Protein AF-A0A7S2DW41-F1 (afdb_monomer_lite)

Foldseek 3Di:
DDCVVPHDDDPQVVVVVVVAAEAEAEECPPHCPSVVVVVVVQVVDDPHHYDYHYDYWQLPQQPPDTNHPVSPPDDSDLNSQLRSCVSVVHHSPDDPDDDVVNVVVVVVVVVVVVVVVVVVVVVLVVVCVVPVPVNVVD

Structure (mmCIF, N/CA/C/O backbone):
data_AF-A0A7S2DW41-F1
#
_entry.id   AF-A0A7S2DW41-F1
#
loop_
_atom_site.group_PDB
_atom_site.id
_atom_site.type_symbol
_atom_site.label_atom_id
_atom_site.label_alt_id
_atom_site.label_comp_id
_atom_site.label_asym_id
_atom_site.label_entity_id
_atom_site.label_seq_id
_atom_site.pdbx_PDB_ins_code
_atom_site.Cartn_x
_atom_site.Cartn_y
_atom_site.Cartn_z
_atom_site.occupancy
_atom_site.B_iso_or_equiv
_atom_site.auth_seq_id
_atom_site.auth_comp_id
_atom_site.auth_asym_id
_atom_site.auth_atom_id
_atom_site.pdbx_PDB_model_num
ATOM 1 N N . GLY A 1 1 ? 16.309 -13.817 -5.481 1.00 84.25 1 GLY A N 1
ATOM 2 C CA . GLY A 1 1 ? 15.855 -14.699 -6.573 1.00 84.25 1 GLY A CA 1
ATOM 3 C C . GLY A 1 1 ? 14.344 -14.813 -6.527 1.00 84.25 1 GLY A C 1
ATOM 4 O O . GLY A 1 1 ? 13.749 -14.084 -5.736 1.00 84.25 1 GLY A O 1
ATOM 5 N N . PRO A 1 2 ? 13.730 -15.671 -7.356 1.00 93.75 2 PRO A N 1
ATOM 6 C CA . PRO A 1 2 ? 12.303 -15.971 -7.258 1.00 93.75 2 PRO A CA 1
ATOM 7 C C . PRO A 1 2 ? 11.954 -16.601 -5.900 1.00 93.75 2 PRO A C 1
ATOM 9 O O . PRO A 1 2 ? 12.823 -17.140 -5.211 1.00 93.75 2 PRO A O 1
ATOM 12 N N . THR A 1 3 ? 10.691 -16.473 -5.486 1.00 95.31 3 THR A N 1
ATOM 13 C CA . THR A 1 3 ? 10.217 -16.972 -4.184 1.00 95.31 3 THR A CA 1
ATOM 14 C C . THR A 1 3 ? 10.189 -18.494 -4.114 1.00 95.31 3 THR A C 1
ATOM 16 O O . THR A 1 3 ? 10.349 -19.044 -3.034 1.00 95.31 3 THR A O 1
ATOM 19 N N . ASP A 1 4 ? 10.044 -19.183 -5.244 1.00 95.69 4 ASP A N 1
ATOM 20 C CA . ASP A 1 4 ? 10.012 -20.650 -5.329 1.00 95.69 4 ASP A CA 1
ATOM 21 C C . ASP A 1 4 ? 11.285 -21.345 -4.812 1.00 95.69 4 ASP A C 1
ATOM 23 O O . ASP A 1 4 ? 11.237 -22.516 -4.442 1.00 95.69 4 ASP A O 1
ATOM 27 N N . LEU A 1 5 ? 12.395 -20.612 -4.700 1.00 96.94 5 LEU A N 1
ATOM 28 C CA . LEU A 1 5 ? 13.639 -21.087 -4.096 1.00 96.94 5 LEU A CA 1
ATOM 29 C C . LEU A 1 5 ? 13.512 -21.411 -2.601 1.00 96.94 5 LEU A C 1
ATOM 31 O O . LEU A 1 5 ? 14.295 -22.208 -2.090 1.00 96.94 5 LEU A O 1
ATOM 35 N N . SER A 1 6 ? 12.587 -20.774 -1.880 1.00 97.44 6 SER A N 1
ATOM 36 C CA . SER A 1 6 ? 12.475 -20.939 -0.421 1.00 97.44 6 SER A CA 1
ATOM 37 C C . SER A 1 6 ? 11.068 -20.761 0.153 1.00 97.44 6 SER A C 1
ATOM 39 O O . SER A 1 6 ? 10.874 -20.944 1.353 1.00 97.44 6 SER A O 1
ATOM 41 N N . PHE A 1 7 ? 10.082 -20.406 -0.669 1.00 97.88 7 PHE A N 1
ATOM 42 C CA . PHE A 1 7 ? 8.738 -20.056 -0.231 1.00 97.88 7 PHE A CA 1
ATOM 43 C C . PHE A 1 7 ? 7.691 -20.398 -1.302 1.00 97.88 7 PHE A C 1
ATOM 45 O O . PHE A 1 7 ? 7.454 -19.640 -2.246 1.00 97.88 7 PHE A O 1
ATOM 52 N N . THR A 1 8 ? 7.060 -21.562 -1.141 1.00 97.88 8 THR A N 1
ATOM 53 C CA . THR A 1 8 ? 6.126 -22.167 -2.112 1.00 97.88 8 THR A CA 1
ATOM 54 C C . THR A 1 8 ? 4.752 -22.502 -1.524 1.00 97.88 8 THR A C 1
ATOM 56 O O . THR A 1 8 ? 3.931 -23.127 -2.192 1.00 97.88 8 THR A O 1
ATOM 59 N N . GLU A 1 9 ? 4.481 -22.110 -0.278 1.00 97.75 9 GLU A N 1
ATOM 60 C CA . GLU A 1 9 ? 3.199 -22.386 0.372 1.00 97.75 9 GLU A CA 1
ATOM 61 C C . GLU A 1 9 ? 2.024 -21.629 -0.265 1.00 97.75 9 GLU A C 1
ATOM 63 O O . GLU A 1 9 ? 2.166 -20.546 -0.842 1.00 97.75 9 GLU A O 1
ATOM 68 N N . ASP A 1 10 ? 0.818 -22.164 -0.077 1.00 98.00 10 ASP A N 1
ATOM 69 C CA . ASP A 1 10 ? -0.400 -21.411 -0.342 1.00 98.00 10 ASP A CA 1
ATOM 70 C C . ASP A 1 10 ? -0.736 -20.523 0.863 1.00 98.00 10 ASP A C 1
ATOM 72 O O . ASP A 1 10 ? -1.435 -20.917 1.800 1.00 98.00 10 ASP A O 1
ATOM 76 N N . VAL A 1 11 ? -0.233 -19.288 0.811 1.00 98.19 11 VAL A N 1
ATOM 77 C CA . VAL A 1 11 ? -0.520 -18.248 1.810 1.00 98.19 11 VAL A CA 1
ATOM 78 C C . VAL A 1 11 ? -2.028 -18.041 1.979 1.00 98.19 11 VAL A C 1
ATOM 80 O O . VAL A 1 11 ? -2.493 -17.849 3.096 1.00 98.19 11 VAL A O 1
ATOM 83 N N . GLY A 1 12 ? -2.808 -18.106 0.895 1.00 98.06 12 GLY A N 1
ATOM 84 C CA . GLY A 1 12 ? -4.257 -17.926 0.968 1.00 98.06 12 GLY A CA 1
ATOM 85 C C . GLY A 1 12 ? -4.892 -19.022 1.817 1.00 98.06 12 GLY A C 1
ATOM 86 O O . GLY A 1 12 ? -5.565 -18.726 2.799 1.00 98.06 12 GLY A O 1
ATOM 87 N N . LYS A 1 13 ? -4.579 -20.286 1.518 1.00 98.56 13 LYS A N 1
ATOM 88 C CA . LYS A 1 13 ? -5.072 -21.439 2.291 1.00 98.56 13 LYS A CA 1
ATOM 89 C C . LYS A 1 13 ? -4.618 -21.411 3.747 1.00 98.56 13 LYS A C 1
ATOM 91 O O . LYS A 1 13 ? -5.405 -21.737 4.633 1.00 98.56 13 LYS A O 1
ATOM 96 N N . ARG A 1 14 ? -3.380 -20.984 4.019 1.00 98.69 14 ARG A N 1
ATOM 97 C CA . ARG A 1 14 ? -2.888 -20.829 5.396 1.00 98.69 14 ARG A CA 1
ATOM 98 C C . ARG A 1 14 ? -3.712 -19.805 6.185 1.00 98.69 14 ARG A C 1
ATOM 100 O O . ARG A 1 14 ? -4.069 -20.075 7.326 1.00 98.69 14 ARG A O 1
ATOM 107 N N . TYR A 1 15 ? -4.050 -18.666 5.583 1.00 98.75 15 TYR A N 1
ATOM 108 C CA . TYR A 1 15 ? -4.871 -17.641 6.237 1.00 98.75 15 TYR A CA 1
ATOM 109 C C . TYR A 1 15 ? -6.352 -18.029 6.344 1.00 98.75 15 TYR A C 1
ATOM 111 O O . TYR A 1 15 ? -6.971 -17.761 7.374 1.00 98.75 15 TYR A O 1
ATOM 119 N N . GLU A 1 16 ? -6.908 -18.726 5.348 1.00 98.62 16 GLU A N 1
ATOM 120 C CA . GLU A 1 16 ? -8.243 -19.334 5.456 1.00 98.62 16 GLU A CA 1
ATOM 121 C C . GLU A 1 16 ? -8.319 -20.274 6.671 1.00 98.62 16 GLU A C 1
ATOM 123 O O . GLU A 1 16 ? -9.281 -20.216 7.435 1.00 98.62 16 GLU A O 1
ATOM 128 N N . ALA A 1 17 ? -7.282 -21.089 6.904 1.00 98.69 17 ALA A N 1
ATOM 129 C CA . ALA A 1 17 ? -7.211 -21.995 8.053 1.00 98.69 17 ALA A CA 1
ATOM 130 C C . ALA A 1 17 ? -7.148 -21.262 9.407 1.00 98.69 17 ALA A C 1
ATOM 132 O O . ALA A 1 17 ? -7.626 -21.786 10.410 1.00 98.69 17 ALA A O 1
ATOM 133 N N . TYR A 1 18 ? -6.613 -20.038 9.444 1.00 98.62 18 TYR A N 1
ATOM 134 C CA . TYR A 1 18 ? -6.667 -19.163 10.623 1.00 98.62 18 TYR A CA 1
ATOM 135 C C . TYR A 1 18 ? -8.033 -18.488 10.819 1.00 98.62 18 TYR A C 1
ATOM 137 O O . TYR A 1 18 ? -8.202 -17.715 11.759 1.00 98.62 18 TYR A O 1
ATOM 145 N N . GLY A 1 19 ? -8.999 -18.732 9.930 1.00 98.56 19 GLY A N 1
ATOM 146 C CA . GLY A 1 19 ? -10.323 -18.122 9.976 1.00 98.56 19 GLY A CA 1
ATOM 147 C C . GLY A 1 19 ? -10.384 -16.706 9.400 1.00 98.56 19 GLY A C 1
ATOM 148 O O . GLY A 1 19 ? -11.355 -16.001 9.663 1.00 98.56 19 GLY A O 1
ATOM 149 N N . TRP A 1 20 ? -9.386 -16.277 8.620 1.00 98.81 20 TRP A N 1
ATOM 150 C CA . TRP A 1 20 ? -9.399 -14.967 7.965 1.00 98.81 20 TRP A CA 1
ATOM 151 C C . TRP A 1 20 ? -10.310 -14.973 6.734 1.00 98.81 20 TRP A C 1
ATOM 153 O O . TRP A 1 20 ? -10.459 -15.989 6.051 1.00 98.81 20 TRP A O 1
ATOM 163 N N . GLN A 1 21 ? -10.873 -13.814 6.397 1.00 98.75 21 GLN A N 1
ATOM 164 C CA . GLN A 1 21 ? -11.361 -13.574 5.043 1.00 98.75 21 GLN A CA 1
ATOM 165 C C . GLN A 1 21 ? -10.148 -13.407 4.118 1.00 98.75 21 GLN A C 1
ATOM 167 O O . GLN A 1 21 ? -9.255 -12.599 4.382 1.00 98.75 21 GLN A O 1
ATOM 172 N N . VAL A 1 22 ? -10.108 -14.164 3.023 1.00 98.50 22 VAL A N 1
ATOM 173 C CA . VAL A 1 22 ? -9.038 -14.078 2.025 1.00 98.50 22 VAL A CA 1
ATOM 174 C C . VAL A 1 22 ? -9.622 -13.551 0.725 1.00 98.50 22 VAL A C 1
ATOM 176 O O . VAL A 1 22 ? -10.440 -14.209 0.087 1.00 98.50 22 VAL A O 1
ATOM 179 N N . LEU A 1 23 ? -9.196 -12.355 0.328 1.00 98.25 23 LEU A N 1
ATOM 180 C CA . LEU A 1 23 ? -9.559 -11.739 -0.945 1.00 98.25 23 LEU A CA 1
ATOM 181 C C . LEU A 1 23 ? -8.336 -11.749 -1.857 1.00 98.25 23 LEU A C 1
ATOM 183 O O . LEU A 1 23 ? -7.220 -11.502 -1.406 1.00 98.25 23 LEU A O 1
ATOM 187 N N . THR A 1 24 ? -8.528 -12.023 -3.144 1.00 96.50 24 THR A N 1
ATOM 188 C CA . THR A 1 24 ? -7.443 -11.968 -4.129 1.00 96.50 24 THR A CA 1
ATOM 189 C C . THR A 1 24 ? -7.758 -10.905 -5.162 1.00 96.50 24 THR A C 1
ATOM 191 O O . THR A 1 24 ? -8.810 -10.939 -5.795 1.00 96.50 24 THR A O 1
ATOM 194 N N . VAL A 1 25 ? -6.827 -9.975 -5.338 1.00 95.19 25 VAL A N 1
ATOM 195 C CA . VAL A 1 25 ? -6.841 -8.997 -6.421 1.00 95.19 25 VAL A CA 1
ATOM 196 C C . VAL A 1 25 ? -5.751 -9.413 -7.397 1.00 95.19 25 VAL A C 1
ATOM 198 O O . VAL A 1 25 ? -4.615 -9.678 -6.995 1.00 95.19 25 VAL A O 1
ATOM 201 N N . GLY A 1 26 ? -6.128 -9.533 -8.669 1.00 88.12 26 GLY A N 1
ATOM 202 C CA . GLY A 1 26 ? -5.207 -9.853 -9.750 1.00 88.12 26 GLY A CA 1
ATOM 203 C C . GLY A 1 26 ? -4.265 -8.691 -10.054 1.00 88.12 26 GLY A C 1
ATOM 204 O O . GLY A 1 26 ? -3.749 -8.033 -9.153 1.00 88.12 26 GLY A O 1
ATOM 205 N N . ASP A 1 27 ? -4.039 -8.457 -11.340 1.00 82.56 27 ASP A N 1
ATOM 206 C CA . ASP A 1 27 ? -3.182 -7.371 -11.791 1.00 82.56 27 ASP A CA 1
ATOM 207 C C . ASP A 1 27 ? -3.826 -5.996 -11.533 1.00 82.56 27 ASP A C 1
ATOM 209 O O . ASP A 1 27 ? -4.966 -5.743 -11.922 1.00 82.56 27 ASP A O 1
ATOM 213 N N . VAL A 1 28 ? -3.078 -5.108 -10.878 1.00 85.62 28 VAL A N 1
ATOM 214 C CA . VAL A 1 28 ? -3.469 -3.716 -10.594 1.00 85.62 28 VAL A CA 1
ATOM 215 C C . VAL A 1 28 ? -2.763 -2.706 -11.504 1.00 85.62 28 VAL A C 1
ATOM 217 O O . VAL A 1 28 ? -2.999 -1.504 -11.389 1.00 85.62 28 VAL A O 1
ATOM 220 N N . ALA A 1 29 ? -1.918 -3.176 -12.423 1.00 78.00 29 ALA A N 1
ATOM 221 C CA . ALA A 1 29 ? -1.139 -2.355 -13.343 1.00 78.00 29 ALA A CA 1
ATOM 222 C C . ALA A 1 29 ? -1.991 -1.414 -14.207 1.00 78.00 29 ALA A C 1
ATOM 224 O O . ALA A 1 29 ? -1.564 -0.306 -14.524 1.00 78.00 29 ALA A O 1
ATOM 225 N N . ASN A 1 30 ? -3.210 -1.840 -14.553 1.00 75.00 30 ASN A N 1
ATOM 226 C CA . ASN A 1 30 ? -4.126 -1.102 -15.425 1.00 75.00 30 ASN A CA 1
ATOM 227 C C . ASN A 1 30 ? -5.293 -0.443 -14.670 1.00 75.00 30 ASN A C 1
ATOM 229 O O . ASN A 1 30 ? -6.244 0.038 -15.287 1.00 75.00 30 ASN A O 1
ATOM 233 N N . GLY A 1 31 ? -5.249 -0.417 -13.333 1.00 83.31 31 GLY A N 1
ATOM 234 C CA . GLY A 1 31 ? -6.250 0.273 -12.528 1.00 83.31 31 GLY A CA 1
ATOM 235 C C . GLY A 1 31 ? -6.495 -0.338 -11.153 1.00 83.31 31 GLY A C 1
ATOM 236 O O . GLY A 1 31 ? -6.147 -1.473 -10.853 1.00 83.31 31 GLY A O 1
ATOM 237 N N . ILE A 1 32 ? -7.163 0.445 -10.305 1.00 92.38 32 ILE A N 1
ATOM 238 C CA . ILE A 1 32 ? -7.361 0.133 -8.880 1.00 92.38 32 ILE A CA 1
ATOM 239 C C . ILE A 1 32 ? -8.811 -0.219 -8.523 1.00 92.38 32 ILE A C 1
ATOM 241 O O . ILE A 1 32 ? -9.161 -0.248 -7.345 1.00 92.38 32 ILE A O 1
ATOM 245 N N . LYS A 1 33 ? -9.690 -0.434 -9.511 1.00 93.44 33 LYS A N 1
ATOM 246 C CA . LYS A 1 33 ? -11.123 -0.683 -9.269 1.00 93.44 33 LYS A CA 1
ATOM 247 C C . LYS A 1 33 ? -11.343 -1.952 -8.443 1.00 93.44 33 LYS A C 1
ATOM 249 O O . LYS A 1 33 ? -12.067 -1.907 -7.450 1.00 93.44 33 LYS A O 1
ATOM 254 N N . ASP A 1 34 ? -10.678 -3.039 -8.814 1.00 92.50 34 ASP A N 1
ATOM 255 C CA . ASP A 1 34 ? -10.821 -4.327 -8.131 1.00 92.50 34 ASP A CA 1
ATOM 256 C C . ASP A 1 34 ? -10.223 -4.273 -6.725 1.00 92.50 34 ASP A C 1
ATOM 258 O O . ASP A 1 34 ? -10.823 -4.773 -5.776 1.00 92.50 34 ASP A O 1
ATOM 262 N N . LEU A 1 35 ? -9.109 -3.549 -6.556 1.00 95.88 35 LEU A N 1
ATOM 263 C CA . LEU A 1 35 ? -8.548 -3.265 -5.237 1.00 95.88 35 LEU A CA 1
ATOM 264 C C . LEU A 1 35 ? -9.522 -2.463 -4.363 1.00 95.88 35 LEU A C 1
ATOM 266 O O . LEU A 1 35 ? -9.728 -2.808 -3.203 1.00 95.88 35 LEU A O 1
ATOM 270 N N . ARG A 1 36 ? -10.163 -1.423 -4.912 1.00 96.00 36 ARG A N 1
ATOM 271 C CA . ARG A 1 36 ? -11.189 -0.655 -4.189 1.00 96.00 36 ARG A CA 1
ATOM 272 C C . ARG A 1 36 ? -12.365 -1.542 -3.787 1.00 96.00 36 ARG A C 1
ATOM 274 O O . ARG A 1 36 ? -12.800 -1.463 -2.646 1.00 96.00 36 ARG A O 1
ATOM 281 N N . SER A 1 37 ? -12.845 -2.406 -4.681 1.00 96.12 37 SER A N 1
ATOM 282 C CA . SER A 1 37 ? -13.923 -3.347 -4.357 1.00 96.12 37 SER A CA 1
ATOM 283 C C . SER A 1 37 ? -13.517 -4.321 -3.249 1.00 96.12 37 SER A C 1
ATOM 285 O O . SER A 1 37 ? -14.290 -4.520 -2.317 1.00 96.12 37 SER A O 1
ATOM 287 N N . ALA A 1 38 ? -12.300 -4.868 -3.297 1.00 97.19 38 ALA A N 1
ATOM 288 C CA . ALA A 1 38 ? -11.790 -5.757 -2.258 1.00 97.19 38 ALA A CA 1
ATOM 289 C C . ALA A 1 38 ? -11.675 -5.052 -0.896 1.00 97.19 38 ALA A C 1
ATOM 291 O O . ALA A 1 38 ? -12.019 -5.637 0.124 1.00 97.19 38 ALA A O 1
ATOM 292 N N . VAL A 1 39 ? -11.258 -3.782 -0.865 1.00 98.25 39 VAL A N 1
ATOM 293 C CA . VAL A 1 39 ? -11.225 -2.987 0.375 1.00 98.25 39 VAL A CA 1
ATOM 294 C C . VAL A 1 39 ? -12.629 -2.764 0.940 1.00 98.25 39 VAL A C 1
ATOM 296 O O . VAL A 1 39 ? -12.816 -2.879 2.148 1.00 98.25 39 VAL A O 1
ATOM 299 N N . GLU A 1 40 ? -13.628 -2.474 0.104 1.00 98.38 40 GLU A N 1
ATOM 300 C CA . GLU A 1 40 ? -15.008 -2.317 0.587 1.00 98.38 40 GLU A CA 1
ATOM 301 C C . GLU A 1 40 ? -15.609 -3.649 1.065 1.00 98.38 40 GLU A C 1
ATOM 303 O O . GLU A 1 40 ? -16.273 -3.680 2.098 1.00 98.38 40 GLU A O 1
ATOM 308 N N . GLN A 1 41 ? -15.303 -4.766 0.397 1.00 98.25 41 GLN A N 1
ATOM 309 C CA . GLN A 1 41 ? -15.669 -6.106 0.876 1.00 98.25 41 GLN A CA 1
ATOM 310 C C . GLN A 1 41 ? -14.995 -6.448 2.212 1.00 98.25 41 GLN A C 1
ATOM 312 O O . GLN A 1 41 ? -15.640 -7.022 3.087 1.00 98.25 41 GLN A O 1
ATOM 317 N N . ALA A 1 42 ? -13.728 -6.063 2.389 1.00 98.50 42 ALA A N 1
ATOM 318 C CA . ALA A 1 42 ? -12.997 -6.256 3.638 1.00 98.50 42 ALA A CA 1
ATOM 319 C C . ALA A 1 42 ? -13.612 -5.466 4.797 1.00 98.50 42 ALA A C 1
ATOM 321 O O . ALA A 1 42 ? -13.751 -5.991 5.891 1.00 98.50 42 ALA A O 1
ATOM 322 N N . LYS A 1 43 ? -14.027 -4.214 4.563 1.00 98.44 43 LYS A N 1
ATOM 323 C CA . LYS A 1 43 ? -14.708 -3.398 5.582 1.00 98.44 43 LYS A CA 1
ATOM 324 C C . LYS A 1 43 ? -16.101 -3.916 5.939 1.00 98.44 43 LYS A C 1
ATOM 326 O O . LYS A 1 43 ? -16.567 -3.670 7.046 1.00 98.44 43 LYS A O 1
ATOM 331 N N . ALA A 1 44 ? -16.784 -4.556 4.990 1.00 98.50 44 ALA A N 1
ATOM 332 C CA . ALA A 1 44 ? -18.103 -5.138 5.216 1.00 98.50 44 ALA A CA 1
ATOM 333 C C . ALA A 1 44 ? -18.043 -6.425 6.058 1.00 98.50 44 ALA A C 1
ATOM 335 O O . ALA A 1 44 ? -19.045 -6.802 6.665 1.00 98.50 44 ALA A O 1
ATOM 336 N N . GLU A 1 45 ? -16.885 -7.088 6.112 1.00 98.19 45 GLU A N 1
ATOM 337 C CA . GLU A 1 45 ? -16.636 -8.206 7.017 1.00 98.19 45 GLU A CA 1
ATOM 338 C C . GLU A 1 45 ? -16.363 -7.684 8.433 1.00 98.19 45 GLU A C 1
ATOM 340 O O . GLU A 1 45 ? -15.410 -6.949 8.678 1.00 98.19 45 GLU A O 1
ATOM 345 N N . THR A 1 46 ? -17.218 -8.067 9.380 1.00 97.94 46 THR A N 1
ATOM 346 C CA . THR A 1 46 ? -17.160 -7.604 10.776 1.00 97.94 46 THR A CA 1
ATOM 347 C C . THR A 1 46 ? -16.857 -8.725 11.766 1.00 97.94 46 THR A C 1
ATOM 349 O O . THR A 1 46 ? -16.615 -8.451 12.940 1.00 97.94 46 THR A O 1
ATOM 352 N N . GLY A 1 47 ? -16.854 -9.984 11.318 1.00 98.38 47 GLY A N 1
ATOM 353 C CA . GLY A 1 47 ? -16.614 -11.158 12.152 1.00 98.38 47 GLY A CA 1
ATOM 354 C C . GLY A 1 47 ? -15.200 -11.727 12.050 1.00 98.38 47 GLY A C 1
ATOM 355 O O . GLY A 1 47 ? -14.841 -12.587 12.855 1.00 98.38 47 GLY A O 1
ATOM 356 N N . LYS A 1 48 ? -14.399 -11.296 11.067 1.00 98.12 48 LYS A N 1
ATOM 357 C CA . LYS A 1 48 ? -13.070 -11.858 10.781 1.00 98.12 48 LYS A CA 1
ATOM 358 C C . LYS A 1 48 ? -12.064 -10.775 10.392 1.00 98.12 48 LYS A C 1
ATOM 360 O O . LYS A 1 48 ? -12.448 -9.788 9.773 1.00 98.12 48 LYS A O 1
ATOM 365 N N . PRO A 1 49 ? -10.765 -10.970 10.670 1.00 98.50 49 PRO A N 1
ATOM 366 C CA . PRO A 1 49 ? -9.726 -10.202 9.995 1.00 98.50 49 PRO A CA 1
ATOM 367 C C . PRO A 1 49 ? -9.651 -10.580 8.505 1.00 98.50 49 PRO A C 1
ATOM 369 O O . PRO A 1 49 ? -9.928 -11.723 8.127 1.00 98.50 49 PRO A O 1
ATOM 372 N N . THR A 1 50 ? -9.215 -9.637 7.668 1.00 98.75 50 THR A N 1
ATOM 373 C CA . THR A 1 50 ? -9.084 -9.833 6.216 1.00 98.75 50 THR A CA 1
ATOM 374 C C . THR A 1 50 ? -7.642 -9.691 5.750 1.00 98.75 50 THR A C 1
ATOM 376 O O . THR A 1 50 ? -6.939 -8.757 6.134 1.00 98.75 50 THR A O 1
ATOM 379 N N . ILE A 1 51 ? -7.216 -10.584 4.855 1.00 98.56 51 ILE A N 1
ATOM 380 C CA . ILE A 1 51 ? -6.004 -10.432 4.048 1.00 98.56 51 ILE A CA 1
ATOM 381 C C . ILE A 1 51 ? -6.399 -10.268 2.578 1.00 98.56 51 ILE A C 1
ATOM 383 O O . ILE A 1 51 ? -7.150 -11.073 2.025 1.00 98.56 51 ILE A O 1
ATOM 387 N N . ILE A 1 52 ? -5.885 -9.216 1.937 1.00 98.00 52 ILE A N 1
ATOM 388 C CA . ILE A 1 52 ? -6.054 -8.983 0.499 1.00 98.00 52 ILE A CA 1
ATOM 389 C C . ILE A 1 52 ? -4.734 -9.334 -0.191 1.00 98.00 52 ILE A C 1
ATOM 391 O O . ILE A 1 52 ? -3.754 -8.597 -0.095 1.00 98.00 52 ILE A O 1
ATOM 395 N N . LYS A 1 53 ? -4.694 -10.474 -0.880 1.00 96.88 53 LYS A N 1
ATOM 396 C CA . LYS A 1 53 ? -3.551 -10.923 -1.678 1.00 96.88 53 LYS A CA 1
ATOM 397 C C . LYS A 1 53 ? -3.571 -10.207 -3.026 1.00 96.88 53 LYS A C 1
ATOM 399 O O . LYS A 1 53 ? -4.429 -10.487 -3.858 1.00 96.88 53 LYS A O 1
ATOM 404 N N . ILE A 1 54 ? -2.623 -9.300 -3.241 1.00 96.06 54 ILE A N 1
ATOM 4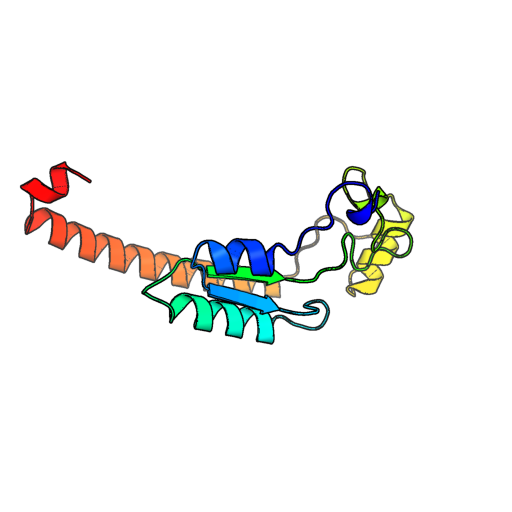05 C CA . ILE A 1 54 ? -2.507 -8.518 -4.479 1.00 96.06 54 ILE A CA 1
ATOM 406 C C . ILE A 1 54 ? -1.363 -9.088 -5.315 1.00 96.06 54 ILE A C 1
ATOM 408 O O . ILE A 1 54 ? -0.241 -9.211 -4.818 1.00 96.06 54 ILE A O 1
ATOM 412 N N . ARG A 1 55 ? -1.626 -9.432 -6.579 1.00 93.56 55 ARG A N 1
ATOM 413 C CA . ARG A 1 55 ? -0.573 -9.856 -7.507 1.00 93.56 55 ARG A CA 1
ATOM 414 C C . ARG A 1 55 ? 0.010 -8.637 -8.217 1.00 93.56 55 ARG A C 1
ATOM 416 O O . ARG A 1 55 ? -0.687 -7.956 -8.956 1.00 93.56 55 ARG A O 1
ATOM 423 N N . THR A 1 56 ? 1.299 -8.387 -8.017 1.00 94.44 56 THR A N 1
ATOM 424 C CA . THR A 1 56 ? 2.017 -7.263 -8.634 1.00 94.44 56 THR A CA 1
ATOM 425 C C . THR A 1 56 ? 3.280 -7.739 -9.347 1.00 94.44 56 THR A C 1
ATOM 427 O O . THR A 1 56 ? 3.800 -8.820 -9.057 1.00 94.44 56 THR A O 1
ATOM 430 N N . ALA A 1 57 ? 3.781 -6.922 -10.275 1.00 93.44 57 ALA A N 1
ATOM 431 C CA . ALA A 1 57 ? 5.126 -7.052 -10.820 1.00 93.44 57 ALA A CA 1
ATOM 432 C C . ALA A 1 57 ? 6.073 -6.132 -10.035 1.00 93.44 57 ALA A C 1
ATOM 434 O O . ALA A 1 57 ? 5.865 -4.920 -9.961 1.00 93.44 57 ALA A O 1
ATOM 435 N N . ILE A 1 58 ? 7.113 -6.696 -9.415 1.00 95.44 58 ILE A N 1
ATOM 436 C CA . ILE A 1 58 ? 8.152 -5.882 -8.773 1.00 95.44 58 ILE A CA 1
ATOM 437 C C . ILE A 1 58 ? 8.884 -5.066 -9.848 1.00 95.44 58 ILE A C 1
ATOM 439 O O . ILE A 1 58 ? 9.163 -5.585 -10.924 1.00 95.44 58 ILE A O 1
ATOM 443 N N . GLY A 1 59 ? 9.164 -3.787 -9.590 1.00 95.50 59 GLY A N 1
ATOM 444 C CA . GLY A 1 59 ? 9.825 -2.932 -10.581 1.00 95.50 59 GLY A CA 1
ATOM 445 C C . GLY A 1 59 ? 9.007 -2.692 -11.857 1.00 95.50 59 GLY A C 1
ATOM 446 O O . GLY A 1 59 ? 9.611 -2.439 -12.895 1.00 95.50 59 GLY A O 1
ATOM 447 N N . TYR A 1 60 ? 7.672 -2.790 -11.790 1.00 95.69 60 TYR A N 1
ATOM 448 C CA . TYR A 1 60 ? 6.770 -2.540 -12.919 1.00 95.69 60 TYR A CA 1
ATOM 449 C C . TYR A 1 60 ? 7.140 -1.259 -13.683 1.00 95.69 60 TYR A C 1
ATOM 451 O O . TYR A 1 60 ? 7.430 -0.222 -13.075 1.00 95.69 60 TYR A O 1
ATOM 459 N N . GLY A 1 61 ? 7.171 -1.342 -15.010 1.00 95.69 61 GLY A N 1
ATOM 460 C CA . GLY A 1 61 ? 7.566 -0.265 -15.914 1.00 95.69 61 GLY A CA 1
ATOM 461 C C . GLY A 1 61 ? 9.078 -0.105 -16.107 1.00 95.69 61 GLY A C 1
ATOM 462 O O . GLY A 1 61 ? 9.487 0.646 -16.991 1.00 95.69 61 GLY A O 1
ATOM 463 N N . SER A 1 62 ? 9.929 -0.793 -15.333 1.00 97.12 62 SER A N 1
ATOM 464 C CA . SER A 1 62 ? 11.379 -0.798 -15.570 1.00 97.12 62 SER A CA 1
ATOM 465 C C . SER A 1 62 ? 11.717 -1.703 -16.760 1.00 97.12 62 SER A C 1
ATOM 467 O O . SER A 1 62 ? 11.502 -2.911 -16.664 1.00 97.12 62 SER A O 1
ATOM 469 N N . PRO A 1 63 ? 12.327 -1.185 -17.841 1.00 96.94 63 PRO A N 1
ATOM 470 C CA . PRO A 1 63 ? 12.543 -1.952 -19.069 1.00 96.94 63 PRO A CA 1
ATOM 471 C C . PRO A 1 63 ? 13.315 -3.262 -18.895 1.00 96.94 63 PRO A C 1
ATOM 473 O O . PRO A 1 63 ? 12.966 -4.260 -19.518 1.00 96.94 63 PRO A O 1
ATOM 47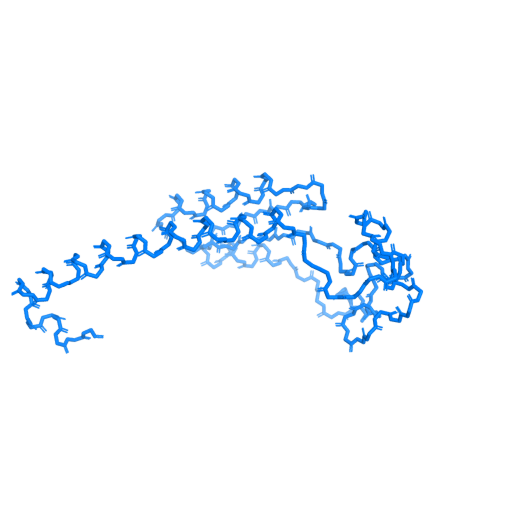6 N N . SER A 1 64 ? 14.375 -3.261 -18.080 1.00 96.56 64 SER A N 1
ATOM 477 C CA . SER A 1 64 ? 15.268 -4.419 -17.936 1.00 96.56 64 SER A CA 1
ATOM 478 C C . SER A 1 64 ? 15.177 -5.114 -16.577 1.00 96.56 64 SER A C 1
ATOM 480 O O . SER A 1 64 ? 15.774 -6.175 -16.392 1.00 96.56 64 SER A O 1
ATOM 482 N N . LYS A 1 65 ? 14.445 -4.530 -15.617 1.00 96.81 65 LYS A N 1
ATOM 483 C CA . LYS A 1 65 ? 14.397 -5.002 -14.222 1.00 96.81 65 LYS A CA 1
ATOM 484 C C . LYS A 1 65 ? 13.005 -5.368 -13.717 1.00 96.81 65 LYS A C 1
ATOM 486 O O . LYS A 1 65 ? 12.905 -5.873 -12.600 1.00 96.81 65 LYS A O 1
ATOM 491 N N . GLU A 1 66 ? 11.949 -5.157 -14.499 1.00 96.62 66 GLU A N 1
ATOM 492 C CA . GLU A 1 66 ? 10.607 -5.607 -14.122 1.00 96.62 66 GLU A CA 1
ATOM 493 C C . GLU A 1 66 ? 10.577 -7.123 -13.868 1.00 96.62 66 GLU A C 1
ATOM 495 O O . GLU A 1 66 ? 11.115 -7.920 -14.634 1.00 96.62 66 GLU A O 1
ATOM 500 N N . GLY A 1 67 ? 9.958 -7.528 -12.760 1.00 95.19 67 GLY A N 1
ATOM 501 C CA . GLY A 1 67 ? 9.832 -8.928 -12.358 1.00 95.19 67 GLY A CA 1
ATOM 502 C C . GLY A 1 67 ? 11.123 -9.554 -11.820 1.00 95.19 67 GLY A C 1
ATOM 503 O O . GLY A 1 67 ? 11.105 -10.718 -11.419 1.00 95.19 67 GLY A O 1
ATOM 504 N N . LEU A 1 68 ? 12.237 -8.816 -11.778 1.00 95.81 68 LEU A N 1
ATOM 505 C CA . LEU A 1 68 ? 13.544 -9.352 -11.403 1.00 95.81 68 LEU A CA 1
ATOM 506 C C . LEU A 1 68 ? 13.959 -8.918 -9.998 1.00 95.81 68 LEU A C 1
ATOM 508 O O . LEU A 1 68 ? 13.721 -7.801 -9.552 1.00 95.81 68 LEU A O 1
ATOM 512 N N . ALA A 1 69 ? 14.698 -9.788 -9.305 1.00 96.19 69 ALA A N 1
ATOM 513 C CA . ALA A 1 69 ? 15.251 -9.476 -7.984 1.00 96.19 69 ALA A CA 1
ATOM 514 C C . ALA A 1 69 ? 16.205 -8.260 -7.994 1.00 96.19 69 ALA A C 1
ATOM 516 O O . ALA A 1 69 ? 16.434 -7.650 -6.952 1.00 96.19 69 ALA A O 1
ATOM 517 N N . SER A 1 70 ? 16.746 -7.891 -9.160 1.00 95.56 70 SER A N 1
ATOM 518 C CA . SER A 1 70 ? 17.606 -6.719 -9.347 1.00 95.56 70 SER A CA 1
ATOM 519 C C . SER A 1 70 ? 16.881 -5.381 -9.160 1.00 95.56 70 SER A C 1
ATOM 521 O O . SER A 1 70 ? 17.555 -4.373 -8.958 1.00 95.56 70 SER A O 1
ATOM 523 N N . SER A 1 71 ? 15.542 -5.347 -9.171 1.00 96.56 71 SER A N 1
ATOM 524 C CA . SER A 1 71 ? 14.760 -4.141 -8.865 1.00 96.56 71 SER A CA 1
ATOM 525 C C . SER A 1 71 ? 14.479 -3.950 -7.368 1.00 96.56 71 SER A C 1
ATOM 527 O O . SER A 1 71 ? 13.837 -2.974 -6.993 1.00 96.56 71 SER A O 1
ATOM 529 N N . HIS A 1 72 ? 14.875 -4.896 -6.509 1.00 96.69 72 HIS A N 1
ATOM 530 C CA . HIS A 1 72 ? 14.445 -4.921 -5.109 1.00 96.69 72 HIS A CA 1
ATOM 531 C C . HIS A 1 72 ? 15.221 -3.950 -4.211 1.00 96.69 72 HIS A C 1
ATOM 533 O O . HIS A 1 72 ? 14.620 -3.165 -3.484 1.00 96.69 72 HIS A O 1
ATOM 539 N N . GLY A 1 73 ? 16.552 -4.035 -4.227 1.00 95.06 73 GLY A N 1
ATOM 540 C CA . GLY A 1 73 ? 17.401 -3.425 -3.195 1.00 95.06 73 GLY A CA 1
ATOM 541 C C . GLY A 1 73 ? 18.527 -2.550 -3.729 1.00 95.06 73 GLY A C 1
ATOM 542 O O . GLY A 1 73 ? 19.446 -2.229 -2.983 1.00 95.06 73 GLY A O 1
ATOM 543 N N . ALA A 1 74 ? 18.495 -2.196 -5.013 1.00 94.94 74 ALA A N 1
ATOM 544 C CA . ALA A 1 74 ? 19.510 -1.363 -5.645 1.00 94.94 74 ALA A CA 1
ATOM 545 C C . ALA A 1 74 ? 18.851 -0.276 -6.506 1.00 94.94 74 ALA A C 1
ATOM 547 O O . ALA A 1 74 ? 17.738 -0.484 -6.997 1.00 94.94 74 ALA A O 1
ATOM 548 N N . PRO A 1 75 ? 19.528 0.866 -6.735 1.00 96.94 75 PRO A N 1
ATOM 549 C CA . PRO A 1 75 ? 19.063 1.851 -7.701 1.00 96.94 75 PRO A CA 1
ATOM 550 C C . PRO A 1 75 ? 18.781 1.217 -9.070 1.00 96.94 75 PRO A C 1
ATOM 552 O O . PRO A 1 75 ? 19.518 0.340 -9.536 1.00 96.94 75 PRO A O 1
ATOM 555 N N . LEU A 1 76 ? 17.737 1.701 -9.750 1.00 96.19 76 LEU A N 1
ATOM 556 C CA . LEU A 1 76 ? 17.403 1.236 -11.100 1.00 96.19 76 LEU A CA 1
ATOM 557 C C . LEU A 1 76 ? 18.541 1.515 -12.092 1.00 96.19 76 LEU A C 1
ATOM 559 O O . LEU A 1 76 ? 18.816 0.684 -12.947 1.00 96.19 76 LEU A O 1
ATOM 563 N N . GLY A 1 77 ? 19.280 2.609 -11.908 1.00 96.44 77 GLY A N 1
ATOM 564 C CA . GLY A 1 77 ? 20.257 3.086 -12.884 1.00 96.44 77 GLY A CA 1
ATOM 565 C C . GLY A 1 77 ? 19.612 4.053 -13.876 1.00 96.44 77 GLY A C 1
ATOM 566 O O . GLY A 1 77 ? 18.390 4.140 -13.972 1.00 96.44 77 GLY A O 1
ATOM 567 N N . ILE A 1 78 ? 20.446 4.828 -14.569 1.00 96.94 78 ILE A N 1
ATOM 568 C CA . ILE A 1 78 ? 19.999 5.966 -15.388 1.00 96.94 78 ILE A CA 1
ATOM 569 C C . ILE A 1 78 ? 19.077 5.506 -16.525 1.00 96.94 78 ILE A C 1
ATOM 571 O O . ILE A 1 78 ? 18.028 6.108 -16.745 1.00 96.94 78 ILE A O 1
ATOM 575 N N . GLU A 1 79 ? 19.435 4.417 -17.204 1.00 97.19 79 GLU A N 1
ATOM 576 C CA . GLU A 1 79 ? 18.685 3.899 -18.352 1.00 97.19 79 GLU A CA 1
ATOM 577 C C . GLU A 1 79 ? 17.305 3.364 -17.952 1.00 97.19 79 GLU A C 1
ATOM 579 O O . GLU A 1 79 ? 16.295 3.789 -18.515 1.00 97.19 79 GLU A O 1
ATOM 584 N N . ASP A 1 80 ? 17.241 2.493 -16.938 1.00 97.38 80 ASP A N 1
ATOM 585 C CA . ASP A 1 80 ? 15.969 1.955 -16.442 1.00 97.38 80 ASP A CA 1
ATOM 586 C C . ASP A 1 80 ? 15.078 3.050 -15.848 1.00 97.38 80 ASP A C 1
ATOM 588 O O . ASP A 1 80 ? 13.865 3.023 -16.045 1.00 97.38 80 ASP A O 1
ATOM 592 N N . LEU A 1 81 ? 15.656 4.042 -15.160 1.00 97.44 81 LEU A N 1
ATOM 593 C CA . LEU A 1 81 ? 14.898 5.174 -14.630 1.00 97.44 81 LEU A CA 1
ATOM 594 C C . LEU A 1 81 ? 14.275 6.009 -15.757 1.00 97.44 81 LEU A C 1
ATOM 596 O O . LEU A 1 81 ? 13.092 6.342 -15.691 1.00 97.44 81 LEU A O 1
ATOM 600 N N . ALA A 1 82 ? 15.049 6.349 -16.790 1.00 97.94 82 ALA A N 1
ATOM 601 C CA . ALA A 1 82 ? 14.542 7.089 -17.943 1.00 97.94 82 ALA A CA 1
ATOM 602 C C . ALA A 1 82 ? 13.478 6.284 -18.708 1.00 97.94 82 ALA A C 1
ATOM 604 O O . ALA A 1 82 ? 12.474 6.845 -19.149 1.00 97.94 82 ALA A O 1
ATOM 605 N N . GLY A 1 83 ? 13.671 4.969 -18.836 1.00 98.06 83 GLY A N 1
ATOM 606 C CA . GLY A 1 83 ? 12.700 4.061 -19.441 1.00 98.06 83 GLY A CA 1
ATOM 607 C C . GLY A 1 83 ? 11.393 3.976 -18.654 1.00 98.06 83 GLY A C 1
ATOM 608 O O . GLY A 1 83 ? 10.327 4.140 -19.242 1.00 98.06 83 GLY A O 1
ATOM 609 N N . ALA A 1 84 ? 11.471 3.829 -17.330 1.00 97.50 84 ALA A N 1
ATOM 610 C CA . ALA A 1 84 ? 10.300 3.819 -16.459 1.00 97.50 84 ALA A CA 1
ATOM 611 C C . ALA A 1 84 ? 9.529 5.144 -16.529 1.00 97.50 84 ALA A C 1
ATOM 613 O O . ALA A 1 84 ? 8.308 5.138 -16.656 1.00 97.50 84 ALA A O 1
ATOM 614 N N . LYS A 1 85 ? 10.219 6.293 -16.532 1.00 97.94 85 LYS A N 1
ATOM 615 C CA . LYS A 1 85 ? 9.563 7.599 -16.714 1.00 97.94 85 LYS A CA 1
ATOM 616 C C . LYS A 1 85 ? 8.779 7.654 -18.026 1.00 97.94 85 LYS A C 1
ATOM 618 O O . LYS A 1 85 ? 7.598 7.978 -18.000 1.00 97.94 85 LYS A O 1
ATOM 623 N N . LYS A 1 86 ? 9.393 7.258 -19.146 1.00 97.94 86 LYS A N 1
ATOM 624 C CA . LYS A 1 86 ? 8.715 7.209 -20.454 1.00 97.94 86 LYS A CA 1
ATOM 625 C C . LYS A 1 86 ? 7.510 6.270 -20.445 1.00 97.94 86 LYS A C 1
ATOM 627 O O . LYS A 1 86 ? 6.468 6.636 -20.978 1.00 97.94 86 LYS A O 1
ATOM 632 N N . PHE A 1 87 ? 7.638 5.098 -19.822 1.00 97.00 87 PHE A N 1
ATOM 633 C CA . PHE A 1 87 ? 6.546 4.135 -19.675 1.00 97.00 87 PHE A CA 1
ATOM 634 C C . PHE A 1 87 ? 5.327 4.749 -18.968 1.00 97.00 87 PHE A C 1
ATOM 636 O O . PHE A 1 87 ? 4.198 4.554 -19.405 1.00 97.00 87 PHE A O 1
ATOM 643 N N . TYR A 1 88 ? 5.561 5.556 -17.930 1.00 95.50 88 TYR A N 1
ATOM 644 C CA . TYR A 1 88 ? 4.512 6.259 -17.187 1.00 95.50 88 TYR A CA 1
ATOM 645 C C . TYR A 1 88 ? 4.084 7.604 -17.801 1.00 95.50 88 TYR A C 1
ATOM 647 O O . TYR A 1 88 ? 3.258 8.299 -17.214 1.00 95.50 88 TYR A O 1
ATOM 655 N N . GLY A 1 89 ? 4.630 7.995 -18.957 1.00 96.06 89 GLY A N 1
ATOM 656 C CA . GLY A 1 89 ? 4.319 9.271 -19.612 1.00 96.06 89 GLY A CA 1
ATOM 657 C C . GLY A 1 89 ? 5.021 10.499 -19.013 1.00 96.06 89 GLY A C 1
ATOM 658 O O . GLY A 1 89 ? 4.635 11.625 -19.313 1.00 96.06 89 GLY A O 1
ATOM 659 N N . PHE A 1 90 ? 6.053 10.303 -18.191 1.00 97.44 90 PHE A N 1
ATOM 660 C CA . PHE A 1 90 ? 6.859 11.372 -17.598 1.00 97.44 90 PHE A CA 1
ATOM 661 C C . PHE A 1 90 ? 8.026 11.793 -18.498 1.00 97.44 90 PHE A C 1
ATOM 663 O O . PHE A 1 90 ? 8.552 11.019 -19.301 1.00 97.44 90 PHE A O 1
ATOM 670 N N . ASP A 1 91 ? 8.487 13.025 -18.284 1.00 97.19 91 ASP A N 1
ATOM 671 C CA . ASP A 1 91 ? 9.711 13.556 -18.878 1.00 97.19 91 ASP A CA 1
ATOM 672 C C . ASP A 1 91 ? 10.951 12.873 -18.254 1.00 97.19 91 ASP A C 1
ATOM 674 O O . ASP A 1 91 ? 11.167 12.994 -17.041 1.00 97.19 91 ASP A O 1
ATOM 678 N N . PRO A 1 92 ? 11.778 12.152 -19.039 1.00 97.50 92 PRO A N 1
ATOM 679 C CA . PRO A 1 92 ? 12.931 11.421 -18.520 1.00 97.50 92 PRO A CA 1
ATOM 680 C C . PRO A 1 92 ? 13.988 12.319 -17.859 1.00 97.50 92 PRO A C 1
ATOM 682 O O . PRO A 1 92 ? 14.663 11.864 -16.928 1.00 97.50 92 PRO A O 1
ATOM 685 N N . GLU A 1 93 ? 14.090 13.584 -18.274 1.00 96.94 93 GLU A N 1
ATOM 686 C CA . GLU A 1 93 ? 15.123 14.523 -17.818 1.00 96.94 93 GLU A CA 1
ATOM 687 C C . GLU A 1 93 ? 14.773 15.181 -16.479 1.00 96.94 93 GLU A C 1
ATOM 689 O O . GLU A 1 93 ? 15.646 15.630 -15.733 1.00 96.94 93 GLU A O 1
ATOM 694 N N . LYS A 1 94 ? 13.487 15.212 -16.120 1.00 97.25 94 LYS A N 1
ATOM 695 C CA . LYS A 1 94 ? 13.036 15.831 -14.873 1.00 97.25 94 LYS A CA 1
ATOM 696 C C . LYS A 1 94 ? 13.156 14.868 -13.707 1.00 97.25 94 LYS A C 1
ATOM 698 O O . LYS A 1 94 ? 12.820 13.691 -13.803 1.00 97.25 94 LYS A O 1
ATOM 703 N N . SER A 1 95 ? 13.615 15.376 -12.572 1.00 96.44 95 SER A N 1
ATOM 704 C CA . SER A 1 95 ? 13.702 14.628 -11.317 1.00 96.44 95 SER A CA 1
ATOM 705 C C . SER A 1 95 ? 12.903 15.346 -10.241 1.00 96.44 95 SER A C 1
ATOM 707 O O . SER A 1 95 ? 12.837 16.573 -10.246 1.00 96.44 95 SER A O 1
ATOM 709 N N . PHE A 1 96 ? 12.286 14.581 -9.337 1.00 96.31 96 PHE A N 1
ATOM 710 C CA . PHE A 1 96 ? 11.431 15.111 -8.265 1.00 96.31 96 PHE A CA 1
ATOM 711 C C . PHE A 1 96 ? 10.263 15.983 -8.765 1.00 96.31 96 PHE A C 1
ATOM 713 O O . PHE A 1 96 ? 9.777 16.857 -8.048 1.00 96.31 96 PHE A O 1
ATOM 720 N N . GLN A 1 97 ? 9.804 15.749 -9.998 1.00 95.88 97 GLN A N 1
ATOM 721 C CA . GLN A 1 97 ? 8.624 16.411 -10.541 1.00 95.88 97 GLN A CA 1
ATOM 722 C C . GLN A 1 97 ? 7.365 15.875 -9.857 1.00 95.88 97 GLN A C 1
ATOM 724 O O . GLN A 1 97 ? 7.187 14.666 -9.721 1.00 95.88 97 GLN A O 1
ATOM 729 N N . VAL A 1 98 ? 6.483 16.794 -9.475 1.00 96.62 98 VAL A N 1
ATOM 730 C CA . VAL A 1 98 ? 5.130 16.495 -9.009 1.00 96.62 98 VAL A CA 1
ATOM 731 C C . VAL A 1 98 ? 4.180 17.398 -9.777 1.00 96.62 98 VAL A C 1
ATOM 733 O O . VAL A 1 98 ? 4.307 18.626 -9.690 1.00 96.62 98 VAL A O 1
ATOM 736 N N . ASP A 1 99 ? 3.256 16.787 -10.510 1.00 96.31 99 ASP A N 1
ATOM 737 C CA . ASP A 1 99 ? 2.273 17.501 -11.318 1.00 96.31 99 ASP A CA 1
ATOM 738 C C . ASP A 1 99 ? 1.246 18.219 -10.431 1.00 96.31 99 ASP A C 1
ATOM 740 O O . ASP A 1 99 ? 0.978 17.829 -9.287 1.00 96.31 99 ASP A O 1
ATOM 744 N N . ASP A 1 100 ? 0.727 19.343 -10.921 1.00 97.44 100 ASP A N 1
ATOM 745 C CA . ASP A 1 100 ? -0.102 20.234 -10.108 1.00 97.44 100 ASP A CA 1
ATOM 746 C C . ASP A 1 100 ? -1.472 19.633 -9.776 1.00 97.44 100 ASP A C 1
ATOM 748 O O . ASP A 1 100 ? -2.004 19.886 -8.694 1.00 97.44 100 ASP A O 1
ATOM 752 N N . ASP A 1 101 ? -2.006 18.770 -10.639 1.00 97.50 101 ASP A N 1
ATOM 753 C CA . ASP A 1 101 ? -3.239 18.021 -10.395 1.00 97.50 101 ASP A CA 1
ATOM 754 C C . ASP A 1 101 ? -3.093 17.028 -9.227 1.00 97.50 101 ASP A C 1
ATOM 756 O O . ASP A 1 101 ? -3.996 16.905 -8.395 1.00 97.50 101 ASP A O 1
ATOM 760 N N . VAL A 1 102 ? -1.928 16.386 -9.085 1.00 97.38 102 VAL A N 1
ATOM 761 C CA . VAL A 1 102 ? -1.592 15.535 -7.935 1.00 97.38 102 VAL A CA 1
ATOM 762 C C . VAL A 1 102 ? -1.560 16.364 -6.651 1.00 97.38 102 VAL A C 1
ATOM 764 O O . VAL A 1 102 ? -2.134 15.952 -5.637 1.00 97.38 102 VAL A O 1
ATOM 767 N N . LYS A 1 103 ? -0.938 17.551 -6.677 1.00 97.69 103 LYS A N 1
ATOM 768 C CA . LYS A 1 103 ? -0.909 18.461 -5.516 1.00 97.69 103 LYS A CA 1
ATOM 769 C C . LYS A 1 103 ? -2.312 18.925 -5.138 1.00 97.69 103 LYS A C 1
ATOM 771 O O . LYS A 1 103 ? -2.654 18.944 -3.957 1.00 97.69 103 LYS A O 1
ATOM 776 N N . GLU A 1 104 ? -3.130 19.285 -6.123 1.00 98.25 104 GLU A N 1
ATOM 777 C CA . GLU A 1 104 ? -4.506 19.725 -5.899 1.00 98.25 104 GLU A CA 1
ATOM 778 C C . GLU A 1 104 ? -5.370 18.596 -5.319 1.00 98.25 104 GLU A C 1
ATOM 780 O O . GLU A 1 104 ? -6.110 18.816 -4.357 1.00 98.25 104 GLU A O 1
ATOM 785 N N . MET A 1 105 ? -5.240 17.378 -5.851 1.00 97.94 105 MET A N 1
ATOM 786 C CA . MET A 1 105 ? -5.921 16.190 -5.336 1.00 97.94 105 MET A CA 1
ATOM 787 C C . MET A 1 105 ? -5.558 15.935 -3.869 1.00 97.94 105 MET A C 1
ATOM 789 O O . MET A 1 105 ? -6.452 15.745 -3.040 1.00 97.94 105 MET A O 1
ATOM 793 N N . LEU A 1 106 ? -4.267 16.005 -3.523 1.00 97.88 106 LEU A N 1
ATOM 794 C CA . LEU A 1 106 ? -3.815 15.853 -2.140 1.00 97.88 106 LEU A CA 1
ATOM 795 C C . LEU A 1 106 ? -4.330 16.981 -1.243 1.00 97.88 106 LEU A C 1
ATOM 797 O O . LEU A 1 106 ? -4.805 16.698 -0.150 1.00 97.88 106 LEU A O 1
ATOM 801 N N . LYS A 1 107 ? -4.322 18.2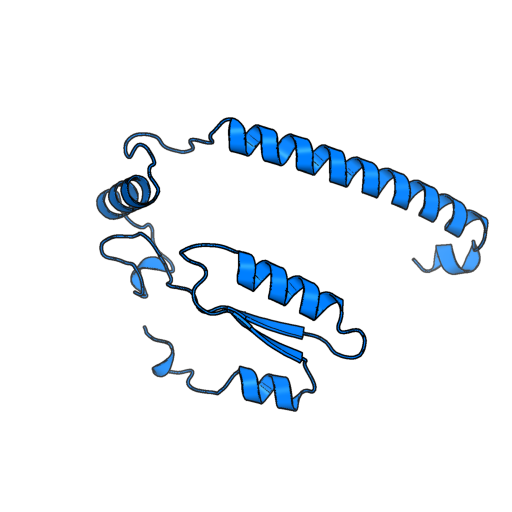36 -1.707 1.00 98.25 107 LYS A N 1
ATOM 802 C CA . LYS A 1 107 ? -4.853 19.377 -0.944 1.00 98.25 107 LYS A CA 1
ATOM 803 C C . LYS A 1 107 ? -6.332 19.191 -0.597 1.00 98.25 107 LYS A C 1
ATOM 805 O O . LYS A 1 107 ? -6.716 19.405 0.550 1.00 98.25 107 LYS A O 1
ATOM 810 N N . LYS A 1 108 ? -7.149 18.765 -1.566 1.00 98.19 108 LYS A N 1
ATOM 811 C CA . LYS A 1 108 ? -8.569 18.439 -1.342 1.00 98.19 108 LYS A CA 1
ATOM 812 C C . LYS A 1 108 ? -8.711 17.319 -0.314 1.00 98.19 108 LYS A C 1
ATOM 814 O O . LYS A 1 108 ? -9.453 17.457 0.651 1.00 98.19 108 LYS A O 1
ATOM 819 N N . ARG A 1 109 ? -7.932 16.244 -0.469 1.00 97.94 109 ARG A N 1
ATOM 820 C CA . ARG A 1 109 ? -7.970 15.110 0.458 1.00 97.94 109 ARG A CA 1
ATOM 821 C C . ARG A 1 109 ? -7.544 15.488 1.880 1.00 97.94 109 ARG A C 1
ATOM 823 O O . ARG A 1 109 ? -8.125 14.963 2.826 1.00 97.94 109 ARG A O 1
ATOM 830 N N . THR A 1 110 ? -6.556 16.364 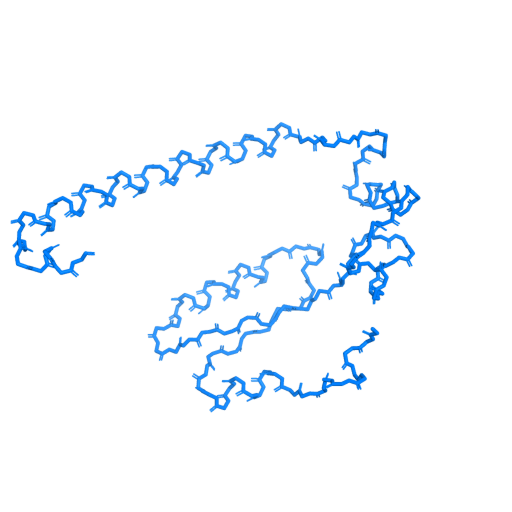2.041 1.00 98.31 110 THR A N 1
ATOM 831 C CA . THR A 1 110 ? -6.134 16.864 3.356 1.00 98.31 110 THR A CA 1
ATOM 832 C C . THR A 1 110 ? -7.275 17.612 4.033 1.00 98.31 110 THR A C 1
ATOM 834 O O . THR A 1 110 ? -7.628 17.253 5.152 1.00 98.31 110 THR A O 1
ATOM 837 N N . ALA A 1 111 ? -7.918 18.549 3.330 1.00 98.25 111 ALA A N 1
ATOM 838 C CA . ALA A 1 111 ? -9.054 19.294 3.872 1.00 98.25 111 ALA A CA 1
ATOM 839 C C . ALA A 1 111 ? -10.206 18.364 4.309 1.00 98.25 111 ALA A C 1
ATOM 841 O O . ALA A 1 111 ? -10.752 18.522 5.401 1.00 98.25 111 ALA A O 1
ATOM 842 N N . ASP A 1 112 ? -10.526 17.339 3.508 1.00 97.94 112 ASP A N 1
ATOM 843 C CA . ASP A 1 112 ? -11.560 16.352 3.853 1.00 97.94 112 ASP A CA 1
ATOM 844 C C . ASP A 1 112 ? -11.229 15.570 5.136 1.00 97.94 112 ASP A C 1
ATOM 846 O O . ASP A 1 112 ? -12.116 15.226 5.920 1.00 97.94 112 ASP A O 1
ATOM 850 N N . VAL A 1 113 ? -9.956 15.222 5.338 1.00 97.81 113 VAL A N 1
ATOM 851 C CA . VAL A 1 113 ? -9.513 14.459 6.514 1.00 97.81 113 VAL A CA 1
ATOM 852 C C . VAL A 1 113 ? -9.418 15.355 7.750 1.00 97.81 113 VAL A C 1
ATOM 854 O O . VAL A 1 113 ? -9.787 14.907 8.834 1.00 97.81 113 VAL A O 1
ATOM 857 N N . GLU A 1 114 ? -8.996 16.611 7.602 1.00 98.44 114 GLU A N 1
ATOM 858 C CA . GLU A 1 114 ? -8.994 17.607 8.682 1.00 98.44 114 GLU A CA 1
ATOM 859 C C . GLU A 1 114 ? -10.409 17.864 9.206 1.00 98.44 114 GLU A C 1
ATOM 861 O O . GLU A 1 114 ? -10.625 17.854 10.418 1.00 98.44 114 GLU A O 1
ATOM 866 N N . ALA A 1 115 ? -11.393 17.993 8.311 1.00 98.31 115 ALA A N 1
ATOM 867 C CA . ALA A 1 115 ? -12.795 18.136 8.698 1.00 98.31 115 ALA A CA 1
ATOM 868 C C . ALA A 1 115 ? -13.292 16.925 9.509 1.00 98.31 115 ALA A C 1
ATOM 870 O O . ALA A 1 115 ? -13.841 17.088 10.598 1.00 98.31 115 ALA A O 1
ATOM 871 N N . LYS A 1 116 ? -13.015 15.700 9.040 1.00 98.19 116 LYS A N 1
ATOM 872 C CA . LYS A 1 116 ? -13.364 14.464 9.768 1.00 98.19 116 LYS A CA 1
ATOM 873 C C . LYS A 1 116 ? -12.672 14.364 11.123 1.00 98.19 116 LYS A C 1
ATOM 875 O O . LYS A 1 116 ? -13.252 13.844 12.074 1.00 98.19 116 LYS A O 1
ATOM 880 N N . ARG A 1 117 ? -11.428 14.842 11.222 1.00 98.25 117 ARG A N 1
ATOM 881 C CA . ARG A 1 117 ? -10.704 14.882 12.492 1.00 98.25 117 ARG A CA 1
ATOM 882 C C . ARG A 1 117 ? -11.356 15.862 13.462 1.00 98.25 117 ARG A C 1
ATOM 884 O O . ARG A 1 117 ? -11.572 15.486 14.606 1.00 98.25 117 ARG A O 1
ATOM 891 N N . ALA A 1 118 ? -11.724 17.055 13.002 1.00 98.38 118 ALA A N 1
ATOM 892 C CA . ALA A 1 118 ? -12.411 18.043 13.828 1.00 98.38 118 ALA A CA 1
ATOM 893 C C . ALA A 1 118 ? -13.764 17.522 14.350 1.00 98.38 118 ALA A C 1
ATOM 895 O O . ALA A 1 118 ? -14.087 17.699 15.524 1.00 98.38 118 ALA A O 1
ATOM 896 N N . GLU A 1 119 ? -14.532 16.823 13.506 1.00 98.25 119 GLU A N 1
ATOM 897 C CA . GLU A 1 119 ? -15.767 16.142 13.922 1.00 98.25 119 GLU A CA 1
ATOM 898 C C . GLU A 1 119 ? -15.504 15.081 14.999 1.00 98.25 119 GLU A C 1
ATOM 900 O O . GLU A 1 119 ? -16.226 15.011 15.998 1.00 98.25 119 GLU A O 1
ATOM 905 N N . TRP A 1 120 ? -14.451 14.278 14.824 1.00 98.06 120 TRP A N 1
ATOM 906 C CA . TRP A 1 120 ? -14.056 13.265 15.799 1.00 98.06 120 TRP A CA 1
ATOM 907 C C . TRP A 1 120 ? -13.584 13.882 17.121 1.00 98.06 120 TRP A C 1
ATOM 909 O O . TRP A 1 120 ? -13.997 13.410 18.175 1.00 98.06 120 TRP A O 1
ATOM 919 N N . ASP A 1 121 ? -12.790 14.956 17.093 1.00 98.00 121 ASP A N 1
ATOM 920 C CA . ASP A 1 121 ? -12.319 15.648 18.302 1.00 98.00 121 ASP A CA 1
ATOM 921 C C . ASP A 1 121 ? -13.498 16.235 19.096 1.00 98.00 121 ASP A C 1
ATOM 923 O O . ASP A 1 121 ? -13.555 16.115 20.321 1.00 98.00 121 ASP A O 1
ATOM 927 N N . ALA A 1 122 ? -14.497 16.797 18.407 1.00 97.94 122 ALA A N 1
ATOM 928 C CA . ALA A 1 122 ? -15.717 17.285 19.045 1.00 97.94 122 ALA A CA 1
ATOM 929 C C . ALA A 1 122 ? -16.553 16.148 19.662 1.00 97.94 122 ALA A C 1
ATOM 931 O O . ALA A 1 122 ? -17.099 16.299 20.759 1.00 97.94 122 A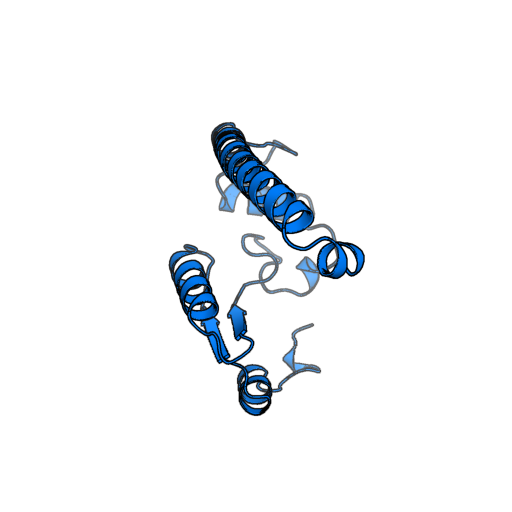LA A O 1
ATOM 932 N N . LEU A 1 123 ? -16.663 15.006 18.973 1.00 97.38 123 LEU A N 1
ATOM 933 C CA . LEU A 1 123 ? -17.310 13.805 19.507 1.00 97.38 123 LEU A CA 1
ATOM 934 C C . LEU A 1 123 ? -16.566 13.283 20.742 1.00 97.38 123 LEU A C 1
ATOM 936 O O . LEU A 1 123 ? -17.197 12.958 21.748 1.00 97.38 123 LEU A O 1
ATOM 940 N N . TYR A 1 124 ? -15.237 13.236 20.672 1.00 96.44 124 TYR A N 1
ATOM 941 C CA . TYR A 1 124 ? -14.381 12.772 21.752 1.00 96.44 124 TYR A CA 1
ATOM 942 C C . TYR A 1 124 ? -14.506 13.667 22.987 1.00 96.44 124 TYR A C 1
ATOM 944 O O . TYR A 1 124 ? -14.752 13.152 24.071 1.00 96.44 124 TYR A O 1
ATOM 952 N N . SER A 1 125 ? -14.475 14.995 22.828 1.00 96.81 125 SER A N 1
ATOM 953 C CA . SER A 1 125 ? -14.683 15.940 23.938 1.00 96.81 125 SER A CA 1
ATOM 954 C C . SER A 1 125 ? -15.996 15.664 24.679 1.00 96.81 125 SER A C 1
ATOM 956 O O . SER A 1 125 ? -16.005 15.490 25.898 1.00 96.81 125 SER A O 1
ATOM 958 N N . LYS A 1 126 ? -17.106 15.507 23.945 1.00 97.25 126 LYS A N 1
ATOM 959 C CA . LYS A 1 126 ? -18.414 15.169 24.538 1.00 97.25 126 LYS A CA 1
ATOM 960 C C . LYS A 1 126 ? -18.401 13.817 25.244 1.00 97.25 126 LYS A C 1
ATOM 962 O O . LYS A 1 126 ? -18.998 13.669 26.308 1.00 97.25 126 LYS A O 1
ATOM 967 N N . TYR A 1 127 ? -17.735 12.824 24.657 1.00 96.69 127 TYR A N 1
ATOM 968 C CA . TYR A 1 127 ? -17.576 11.514 25.279 1.00 96.69 127 TYR A CA 1
ATOM 969 C C . TYR A 1 127 ? -16.819 11.618 26.607 1.00 96.69 127 TYR A C 1
ATOM 971 O O . TYR A 1 127 ? -17.269 11.024 27.587 1.00 96.69 127 TYR A O 1
ATOM 979 N N . THR A 1 128 ? -15.728 12.392 26.653 1.00 96.69 128 THR A N 1
ATOM 980 C CA . THR A 1 128 ? -14.915 12.563 27.865 1.00 96.69 128 THR A CA 1
ATOM 981 C C . THR A 1 128 ? -15.668 13.260 28.994 1.00 96.69 128 THR A C 1
ATOM 983 O O . THR A 1 128 ? -15.566 12.832 30.139 1.00 96.69 128 THR A O 1
ATOM 986 N N . GLU A 1 129 ? -16.495 14.260 28.679 1.00 96.12 129 GLU A N 1
ATOM 987 C CA . GLU A 1 129 ? -17.355 14.928 29.664 1.00 96.12 129 GLU A CA 1
ATOM 988 C C . GLU A 1 129 ? -18.440 13.989 30.209 1.00 96.12 129 GLU A C 1
ATOM 990 O O . GLU A 1 129 ? -18.716 13.979 31.407 1.00 96.12 129 GLU A O 1
ATOM 995 N N . ALA A 1 130 ? -19.046 13.176 29.338 1.00 97.25 130 ALA A N 1
ATOM 996 C CA . ALA A 1 130 ? -20.113 12.252 29.716 1.00 97.25 130 ALA A CA 1
ATOM 997 C C . ALA A 1 130 ? -19.609 10.965 30.398 1.00 97.25 130 ALA A C 1
ATOM 999 O O . ALA A 1 130 ? -20.385 10.298 31.080 1.00 97.25 130 ALA A O 1
ATOM 1000 N N . ASN A 1 131 ? -18.339 10.587 30.204 1.00 96.44 131 ASN A N 1
ATOM 1001 C CA . ASN A 1 131 ? -17.756 9.332 30.694 1.00 96.44 131 ASN A CA 1
ATOM 1002 C C . ASN A 1 131 ? -16.354 9.544 31.310 1.00 96.44 131 ASN A C 1
ATOM 1004 O O . ASN A 1 131 ? -15.396 8.919 30.850 1.00 96.44 131 ASN A O 1
ATOM 1008 N N . PRO A 1 132 ? -16.203 10.386 32.347 1.00 94.44 132 PRO A N 1
ATOM 1009 C CA . PRO A 1 132 ? -14.893 10.803 32.855 1.00 94.44 132 PRO A CA 1
ATOM 1010 C C . PRO A 1 132 ? -14.029 9.641 33.369 1.00 94.44 132 PRO A C 1
ATOM 1012 O O . PRO A 1 132 ? -12.823 9.638 33.146 1.00 94.44 132 PRO A O 1
ATOM 1015 N N . GLU A 1 133 ? -14.631 8.624 33.994 1.00 95.12 133 GLU A N 1
ATOM 1016 C CA . GLU A 1 133 ? -13.899 7.440 34.473 1.00 95.12 133 GLU A CA 1
ATOM 1017 C C . GLU A 1 133 ? -13.318 6.617 33.316 1.00 95.12 133 GLU A C 1
ATOM 1019 O O . GLU A 1 133 ? -12.139 6.288 33.325 1.00 95.12 133 GLU A O 1
ATOM 1024 N N . LYS A 1 134 ? -14.115 6.353 32.270 1.0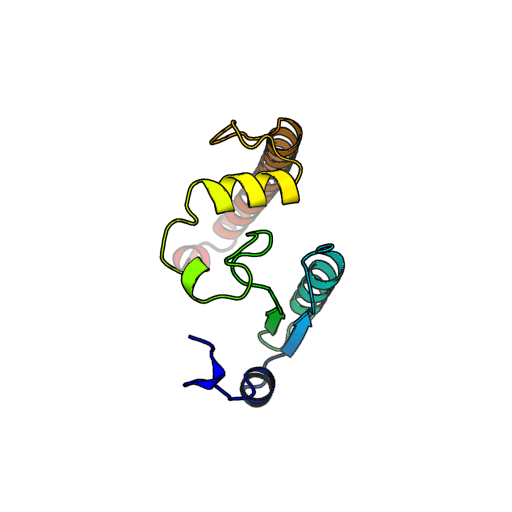0 93.50 134 LYS A N 1
ATOM 1025 C CA . LYS A 1 134 ? -13.650 5.618 31.079 1.00 93.50 134 LYS A CA 1
ATOM 1026 C C . LYS A 1 134 ? -12.676 6.435 30.239 1.00 93.50 134 LYS A C 1
ATOM 1028 O O . LYS A 1 134 ? -11.805 5.874 29.590 1.00 93.50 134 LYS A O 1
ATOM 1033 N N . ALA A 1 135 ? -12.840 7.754 30.217 1.00 91.50 135 ALA A N 1
ATOM 1034 C CA . ALA A 1 135 ? -11.924 8.652 29.531 1.00 91.50 135 ALA A CA 1
ATOM 1035 C C . ALA A 1 135 ? -10.527 8.659 30.165 1.00 91.50 135 ALA A C 1
ATOM 1037 O O . ALA A 1 135 ? -9.558 8.889 29.455 1.00 91.50 135 ALA A O 1
ATOM 1038 N N . ALA A 1 136 ? -10.414 8.380 31.467 1.00 91.81 136 ALA A N 1
ATOM 1039 C CA . ALA A 1 136 ? -9.129 8.274 32.154 1.00 91.81 136 ALA A CA 1
ATOM 1040 C C . ALA A 1 136 ? -8.343 6.986 31.818 1.00 91.81 136 ALA A C 1
ATOM 1042 O O . ALA A 1 136 ? -7.172 6.890 32.180 1.00 91.81 136 ALA A O 1
ATOM 1043 N N . GLU A 1 137 ? -8.966 6.005 31.150 1.00 90.31 137 GLU A N 1
ATOM 1044 C CA . GLU A 1 137 ? -8.338 4.741 30.722 1.00 90.31 137 GLU A CA 1
ATOM 1045 C C . GLU A 1 137 ? -7.832 4.759 29.265 1.00 90.31 137 GLU A C 1
ATOM 1047 O O . GLU A 1 137 ? -7.178 3.805 28.837 1.00 90.31 137 GLU A O 1
ATOM 1052 N N . LEU A 1 138 ? -8.159 5.809 28.500 1.00 78.12 138 LEU A N 1
ATOM 1053 C CA . LEU A 1 138 ? -7.796 5.994 27.087 1.00 78.12 138 LEU A CA 1
ATOM 1054 C C . LEU A 1 138 ? -6.498 6.795 26.934 1.00 78.12 138 LEU A C 1
ATOM 1056 O O . LEU A 1 138 ? -5.722 6.452 26.012 1.00 78.12 138 LEU A O 1
#

Organism: NCBI:txid374047

InterPro domains:
  IPR005474 Transketolase, N-terminal [PF00456] (1-138)
  IPR029061 Thiamin diphosphate-binding fold [SSF52518] (1-136)
  IPR033247 Transketolase family [PTHR43522] (1-138)

Sequence (138 aa):
GPTDLSFTEDVGKRYEAYGWQVLTVGDVANGIKDLRSAVEQAKAETGKPTIIKIRTAIGYGSPSKEGLASSHGAPLGIEDLAGAKKFYGFDPEKSFQVDDDVKEMLKKRTADVEAKRAEWDALYSKYTEANPEKAAEL

Secondary structure (DSSP, 8-state):
--GGGT--S-HHHHHHHTT-EEEEEEE-TT-SHHHHHHHHHHHH--SS-EEEEEE--TTTT-TTTTTSGGGTSS---HHHHHHHHHHTT--TT--S---HHHHHHHHHHHHHHHHHHHHHHHHHHHHHHH-HHHHTT-

Radius of gyration: 21.93 Å; chains: 1; bounding box: 40×43×55 Å

pLDDT: mean 96.03, std 3.99, range [75.0, 98.81]